Protein AF-A0A8J8CHQ1-F1 (afdb_monomer_lite)

pLDDT: mean 70.23, std 13.65, range [39.88, 93.62]

Sequence (126 aa):
MTHDPDEDQDLVSFLKHHRPMPPPASASLEHQIMRMVQGRDRVVRPMRWWASGALLRLALPIAAGLVGAVAIYQTTRPASFSTTEVASLEAFIETSWLNSVSGVSTTATDTSAQEFLALVEPLASE

Secondary structure (DSSP, 8-state):
----HHHHHHHHHHHHHT-PPPPPP-HHHHHHHHHHHHTT-------GGGGSTHHHHHHHHHHHHHHHHHHHHHHTS-----HHHHHHHHHHHHHHHHHHHH-------SSHHHHHHHHH------

Organism: NCBI:txid2690445

Foldseek 3Di:
DDDDVVVVVVVVVVCVVPDDDDDPDDPCVVVVVVCVVVVPPPPPPVPPPVVDCVVVVVVVVVVVVVVVVVVVCVVPPPPDDDPVRVVVVVVVVVVVVCCVVVVPPPPPPPVVVVVVVVVPDDDDDD

Structure (mmCIF, N/CA/C/O backbone):
data_AF-A0A8J8CHQ1-F1
#
_entry.id   AF-A0A8J8CHQ1-F1
#
loop_
_atom_site.group_PDB
_atom_site.id
_atom_site.type_symbol
_atom_site.label_atom_id
_atom_site.label_alt_id
_atom_site.label_comp_id
_atom_site.label_asym_id
_atom_site.label_entity_id
_atom_site.label_seq_id
_atom_site.pdbx_PDB_ins_code
_atom_site.Cartn_x
_atom_site.Cartn_y
_atom_site.Cartn_z
_atom_site.occupancy
_atom_site.B_iso_or_equiv
_atom_site.auth_seq_id
_atom_site.auth_comp_id
_atom_site.auth_asym_id
_atom_site.auth_atom_id
_atom_site.pdbx_PDB_model_num
ATOM 1 N N . MET A 1 1 ? -25.125 -13.470 12.653 1.00 39.88 1 MET A N 1
ATOM 2 C CA . MET A 1 1 ? -25.023 -13.667 11.193 1.00 39.88 1 MET A CA 1
ATOM 3 C C . MET A 1 1 ? -25.260 -15.139 10.921 1.00 39.88 1 MET A C 1
ATOM 5 O O . MET A 1 1 ? -24.333 -15.931 11.006 1.00 39.88 1 MET A O 1
ATOM 9 N N . THR A 1 2 ? -26.520 -15.520 10.752 1.00 51.03 2 THR A N 1
ATOM 10 C CA . THR A 1 2 ? -26.912 -16.869 10.338 1.00 51.03 2 THR A CA 1
ATOM 11 C C . THR A 1 2 ? -26.926 -16.869 8.819 1.00 51.03 2 THR A C 1
ATOM 13 O O . THR A 1 2 ? -27.629 -16.068 8.218 1.00 51.03 2 THR A O 1
ATOM 16 N N . HIS A 1 3 ? -26.056 -17.674 8.224 1.00 58.19 3 HIS A N 1
ATOM 17 C CA . HIS A 1 3 ? -25.972 -17.853 6.783 1.00 58.19 3 HIS A CA 1
ATOM 18 C C . HIS A 1 3 ? -27.089 -18.807 6.367 1.00 58.19 3 HIS A C 1
ATOM 20 O O . HIS A 1 3 ? -27.103 -19.949 6.835 1.00 58.19 3 HIS A O 1
ATOM 26 N N . ASP A 1 4 ? -28.044 -18.330 5.571 1.00 69.62 4 ASP A N 1
ATOM 27 C CA . ASP A 1 4 ? -29.122 -19.178 5.079 1.00 69.62 4 ASP A CA 1
ATOM 28 C C . ASP A 1 4 ? -28.609 -20.042 3.914 1.00 69.62 4 ASP A C 1
ATOM 30 O O . ASP A 1 4 ? -28.094 -19.509 2.929 1.00 69.62 4 ASP A O 1
ATOM 34 N N . PRO A 1 5 ? -28.746 -21.378 3.992 1.00 67.12 5 PRO A N 1
ATOM 35 C CA . PRO A 1 5 ? -28.218 -22.306 2.988 1.00 67.12 5 PRO A CA 1
ATOM 36 C C . PRO A 1 5 ? -28.896 -22.176 1.613 1.00 67.12 5 PRO A C 1
ATOM 38 O O . PRO A 1 5 ? -28.411 -22.735 0.628 1.00 67.12 5 PRO A O 1
ATOM 41 N N . ASP A 1 6 ? -30.014 -21.455 1.534 1.00 68.75 6 ASP A N 1
ATOM 42 C CA . ASP A 1 6 ? -30.723 -21.172 0.285 1.00 68.75 6 ASP A CA 1
ATOM 43 C C . ASP A 1 6 ? -30.068 -20.019 -0.497 1.00 68.75 6 ASP A C 1
ATOM 45 O O . ASP A 1 6 ? -29.980 -20.079 -1.724 1.00 68.75 6 ASP A O 1
ATOM 49 N N . GLU A 1 7 ? -29.497 -19.027 0.194 1.00 70.88 7 GLU A N 1
ATOM 50 C CA . GLU A 1 7 ? -28.773 -17.907 -0.429 1.00 70.88 7 GLU A CA 1
ATOM 51 C C . GLU A 1 7 ? -27.480 -18.392 -1.115 1.00 70.88 7 GLU A C 1
ATOM 53 O O . GLU A 1 7 ? -27.096 -17.924 -2.192 1.00 70.88 7 GLU A O 1
ATOM 58 N N . ASP A 1 8 ? -26.861 -19.430 -0.548 1.00 77.12 8 ASP A N 1
ATOM 59 C CA . ASP A 1 8 ? -25.718 -20.121 -1.142 1.00 77.12 8 ASP A CA 1
ATOM 60 C C . ASP A 1 8 ? -26.067 -20.866 -2.428 1.00 77.12 8 ASP A C 1
ATOM 62 O O . ASP A 1 8 ? -25.259 -20.917 -3.361 1.00 77.12 8 ASP A O 1
ATOM 66 N N . GLN A 1 9 ? -27.262 -21.452 -2.512 1.00 84.50 9 GLN A N 1
ATOM 67 C CA . GLN A 1 9 ? -27.686 -22.167 -3.715 1.00 84.50 9 GLN A CA 1
ATOM 68 C C . GLN A 1 9 ? -27.914 -21.205 -4.877 1.00 84.50 9 GLN A C 1
ATOM 70 O O . GLN A 1 9 ? -27.482 -21.495 -6.001 1.00 84.50 9 GLN A O 1
ATOM 75 N N . ASP A 1 10 ? -28.498 -20.042 -4.601 1.00 85.25 10 ASP A N 1
ATOM 76 C CA . ASP A 1 10 ? -28.682 -18.985 -5.591 1.00 85.25 10 ASP A CA 1
ATOM 77 C C . ASP A 1 10 ? -27.334 -18.439 -6.070 1.00 85.25 10 ASP A C 1
ATOM 79 O O . ASP A 1 10 ? -27.093 -18.376 -7.281 1.00 85.25 10 ASP A O 1
ATOM 83 N N . LEU A 1 11 ? -26.396 -18.172 -5.156 1.00 84.75 11 LEU A N 1
ATOM 84 C CA . LEU A 1 11 ? -25.036 -17.750 -5.500 1.00 84.75 11 LEU A CA 1
ATOM 85 C C . LEU A 1 11 ? -24.306 -18.803 -6.350 1.00 84.75 11 LEU A C 1
ATOM 87 O O . LEU A 1 11 ? -23.676 -18.485 -7.364 1.00 84.75 11 LEU A O 1
ATOM 91 N N . VAL A 1 12 ? -24.397 -20.077 -5.969 1.00 87.06 12 VAL A N 1
ATOM 92 C CA . VAL A 1 12 ? -23.778 -21.184 -6.708 1.00 87.06 12 VAL A CA 1
ATOM 93 C C . VAL A 1 12 ? -24.407 -21.333 -8.092 1.00 87.06 12 VAL A C 1
ATOM 95 O O . VAL A 1 12 ? -23.686 -21.597 -9.060 1.00 87.06 12 VAL A O 1
ATOM 98 N N . SER A 1 13 ? -25.725 -21.164 -8.212 1.00 86.88 13 SER A N 1
ATOM 99 C CA . SER A 1 13 ? -26.429 -21.229 -9.495 1.00 86.88 13 SER A CA 1
ATOM 100 C C . SER A 1 13 ? -26.011 -20.079 -10.415 1.00 86.88 13 SER A C 1
ATOM 102 O O . SER A 1 13 ? -25.637 -20.328 -11.564 1.00 86.88 13 SER A O 1
ATOM 104 N N . PHE A 1 14 ? -25.930 -18.858 -9.883 1.00 91.69 14 PHE A N 1
ATOM 105 C CA . PHE A 1 14 ? -25.450 -17.668 -10.578 1.00 91.69 14 PHE A CA 1
ATOM 106 C C . PHE A 1 14 ? -24.007 -17.850 -11.063 1.00 91.69 14 PHE A C 1
ATOM 108 O O . PHE A 1 14 ? -23.707 -17.667 -12.245 1.00 91.69 14 PHE A O 1
ATOM 115 N N . LEU A 1 15 ? -23.114 -18.306 -10.182 1.00 89.88 15 LEU A N 1
ATOM 116 C CA . LEU A 1 15 ? -21.712 -18.549 -10.518 1.00 89.88 15 LEU A CA 1
ATOM 117 C C . LEU A 1 15 ? -21.528 -19.683 -11.520 1.00 89.88 15 LEU A C 1
ATOM 119 O O . LEU A 1 15 ? -20.524 -19.684 -12.221 1.00 89.88 15 LEU A O 1
ATOM 123 N N . LYS A 1 16 ? -22.433 -20.664 -11.582 1.00 85.31 16 LYS A N 1
ATOM 124 C CA . LYS A 1 16 ? -22.427 -21.701 -12.626 1.00 85.31 16 LYS A CA 1
ATOM 125 C C . LYS A 1 16 ? -22.922 -21.145 -13.959 1.00 85.31 16 LYS A C 1
ATOM 127 O O . LYS A 1 16 ? -22.343 -21.480 -14.989 1.00 85.31 16 LYS A O 1
ATOM 132 N N . HIS A 1 17 ? -23.947 -20.295 -13.932 1.00 90.00 17 HIS A N 1
ATOM 133 C CA . HIS A 1 17 ? -24.531 -19.683 -15.125 1.00 90.00 17 HIS A CA 1
ATOM 134 C C . HIS A 1 17 ? -23.574 -18.689 -15.796 1.00 90.00 17 HIS A C 1
ATOM 136 O O . HIS A 1 17 ? -23.487 -18.633 -17.020 1.00 90.00 17 HIS A O 1
ATOM 142 N N . HIS A 1 18 ? -22.802 -17.950 -14.995 1.00 90.12 18 HIS A N 1
ATOM 143 C CA . HIS A 1 18 ? -21.876 -16.918 -15.459 1.00 90.12 18 HIS A CA 1
ATOM 144 C C . HIS A 1 18 ? -20.407 -17.365 -15.466 1.00 90.12 18 HIS A C 1
ATOM 146 O O . HIS A 1 18 ? -19.518 -16.542 -15.249 1.00 90.12 18 HIS A O 1
ATOM 152 N N . ARG A 1 19 ? -20.108 -18.649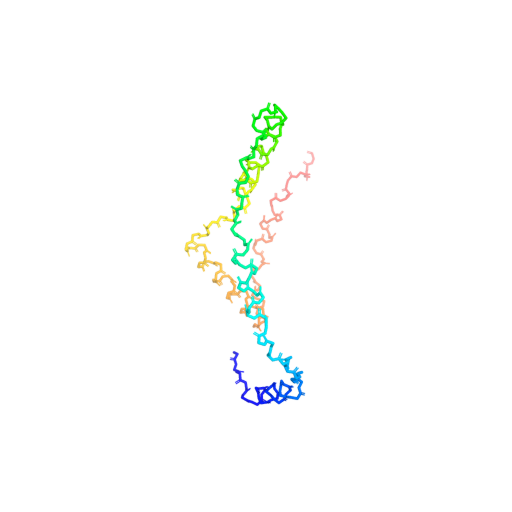 -15.735 1.00 82.50 19 ARG A N 1
ATOM 153 C CA . ARG A 1 19 ? -18.712 -19.067 -15.970 1.00 82.50 19 ARG A CA 1
ATOM 154 C C . ARG A 1 19 ? -18.313 -18.787 -17.414 1.00 82.50 19 ARG A C 1
ATOM 156 O O . ARG A 1 19 ? -18.748 -19.523 -18.300 1.00 82.50 19 ARG A O 1
ATOM 163 N N . PRO A 1 20 ? -17.459 -17.784 -17.683 1.00 82.50 20 PRO A N 1
ATOM 164 C CA . PRO A 1 20 ? -16.822 -17.708 -18.984 1.00 82.50 20 PRO A CA 1
ATOM 165 C C . PRO A 1 20 ? -15.999 -18.979 -19.205 1.00 82.50 20 PRO A C 1
ATOM 167 O O . PRO A 1 20 ? -15.381 -19.511 -18.278 1.00 82.50 20 PRO A O 1
ATOM 170 N N . MET A 1 21 ? -16.004 -19.474 -20.442 1.00 82.25 21 MET A N 1
ATOM 171 C CA . MET A 1 21 ? -15.189 -20.622 -20.819 1.00 82.25 21 MET A CA 1
ATOM 172 C C . MET A 1 21 ? -13.717 -20.292 -20.530 1.00 82.25 21 MET A C 1
ATOM 174 O O . MET A 1 21 ? -13.232 -19.263 -21.015 1.00 82.25 21 MET A O 1
ATOM 178 N N . PRO A 1 22 ? -13.007 -21.111 -19.730 1.00 80.88 22 PRO A N 1
ATOM 179 C CA . PRO A 1 22 ? -11.611 -20.845 -19.442 1.00 80.88 22 PRO A CA 1
ATOM 180 C C . PRO A 1 22 ? -10.817 -20.882 -20.752 1.00 80.88 22 PRO A C 1
ATOM 182 O O . PRO A 1 22 ? -11.128 -21.687 -21.639 1.00 80.88 22 PRO A O 1
ATOM 185 N N . PRO A 1 23 ? -9.799 -20.020 -20.899 1.00 83.00 23 PRO A N 1
ATOM 186 C CA . PRO A 1 23 ? -8.946 -20.072 -22.069 1.00 83.00 23 PRO A CA 1
ATOM 187 C C . PRO A 1 23 ? -8.288 -21.458 -22.159 1.00 83.00 23 PRO A C 1
ATOM 189 O O . PRO A 1 23 ? -7.959 -22.053 -21.127 1.00 83.00 23 PRO A O 1
ATOM 192 N N . PRO A 1 24 ? -8.095 -21.993 -23.375 1.00 82.38 24 PRO A N 1
ATOM 193 C CA . PRO A 1 24 ? -7.432 -23.274 -23.551 1.00 82.38 24 PRO A CA 1
ATOM 194 C C . PRO A 1 24 ? -6.023 -23.216 -22.956 1.00 82.38 24 PRO A C 1
ATOM 196 O O . PRO A 1 24 ? -5.300 -22.233 -23.135 1.00 82.38 24 PRO A O 1
ATOM 199 N N . ALA A 1 25 ? -5.632 -24.280 -22.253 1.00 80.44 25 ALA A N 1
ATOM 200 C CA . ALA A 1 25 ? -4.295 -24.397 -21.691 1.00 80.44 25 ALA A CA 1
ATOM 201 C C . ALA A 1 25 ? -3.253 -24.337 -22.819 1.00 80.44 25 ALA A C 1
ATOM 203 O O . ALA A 1 25 ? -3.223 -25.184 -23.714 1.00 80.44 25 ALA A O 1
ATOM 204 N N . SER A 1 26 ? -2.395 -23.323 -22.793 1.00 82.69 26 SER A N 1
ATOM 205 C CA . SER A 1 26 ? -1.318 -23.161 -23.763 1.00 82.69 26 SER A CA 1
ATOM 206 C C . SER A 1 26 ? -0.077 -23.925 -23.293 1.00 82.69 26 SER A C 1
ATOM 208 O O . SER A 1 26 ? 0.664 -23.474 -22.425 1.00 82.69 26 SER A O 1
ATOM 210 N N . ALA A 1 27 ? 0.198 -25.083 -23.904 1.00 77.06 27 ALA A N 1
ATOM 211 C CA . ALA A 1 27 ? 1.377 -25.910 -23.590 1.00 77.06 27 ALA A CA 1
ATOM 212 C C . ALA A 1 27 ? 2.724 -25.169 -23.782 1.00 77.06 27 ALA A C 1
ATOM 214 O O . ALA A 1 27 ? 3.756 -25.527 -23.210 1.00 77.06 27 ALA A O 1
ATOM 215 N N . SER A 1 28 ? 2.720 -24.106 -24.587 1.00 81.00 28 SER A N 1
ATOM 216 C CA . SER A 1 28 ? 3.879 -23.253 -24.848 1.00 81.00 28 SER A CA 1
ATOM 217 C C . SER A 1 28 ? 4.099 -22.158 -23.799 1.00 81.00 28 SER A C 1
ATOM 219 O O . SER A 1 28 ? 5.203 -21.614 -23.742 1.00 81.00 28 SER A O 1
ATOM 221 N N . LEU A 1 29 ? 3.100 -21.837 -22.968 1.00 83.00 29 LEU A N 1
ATOM 222 C CA . LEU A 1 29 ? 3.177 -20.739 -21.999 1.00 83.00 29 LEU A CA 1
ATOM 223 C C . LEU A 1 29 ? 4.115 -21.077 -20.844 1.00 83.00 29 LEU A C 1
ATOM 225 O O . LEU A 1 29 ? 4.924 -20.240 -20.457 1.00 83.00 29 LEU A O 1
ATOM 229 N N . GLU A 1 30 ? 4.108 -22.322 -20.375 1.00 86.06 30 GLU A N 1
ATOM 230 C CA . GLU A 1 30 ? 5.071 -22.788 -19.375 1.00 86.06 30 GLU A CA 1
ATOM 231 C C . GLU A 1 30 ? 6.510 -22.709 -19.905 1.00 86.06 30 GLU A C 1
ATOM 233 O O . GLU A 1 30 ? 7.383 -22.108 -19.280 1.00 86.06 30 GLU A O 1
ATOM 238 N N . HIS A 1 31 ? 6.739 -23.178 -21.134 1.00 84.81 31 HIS A N 1
ATOM 239 C CA . HIS A 1 31 ? 8.037 -23.072 -21.805 1.00 84.81 31 HIS A CA 1
ATOM 240 C C . HIS A 1 31 ? 8.473 -21.618 -22.052 1.00 84.81 31 HIS A C 1
ATOM 242 O O . HIS A 1 31 ? 9.670 -21.314 -22.084 1.00 84.81 31 HIS A O 1
ATOM 248 N N . GLN A 1 32 ? 7.524 -20.705 -22.268 1.00 83.62 32 GLN A N 1
ATOM 249 C CA . GLN A 1 32 ? 7.790 -19.277 -22.422 1.00 83.62 32 GLN A CA 1
ATOM 250 C C . GLN A 1 32 ? 8.160 -18.633 -21.080 1.00 83.62 32 GLN A C 1
ATOM 252 O O . GLN A 1 32 ? 9.141 -17.890 -21.023 1.00 83.62 32 GLN A O 1
ATOM 257 N N . ILE A 1 33 ? 7.445 -18.962 -20.003 1.00 84.00 33 ILE A N 1
ATOM 258 C CA . ILE A 1 33 ? 7.750 -18.501 -18.642 1.00 84.00 33 ILE A CA 1
ATOM 259 C C . ILE A 1 33 ? 9.125 -19.010 -18.208 1.00 84.00 33 ILE A C 1
ATOM 261 O O . ILE A 1 33 ? 9.952 -18.213 -17.767 1.00 84.00 33 ILE A O 1
ATOM 265 N N . MET A 1 34 ? 9.419 -20.299 -18.400 1.00 84.75 34 MET A N 1
ATOM 266 C CA . MET A 1 34 ? 10.723 -20.870 -18.046 1.00 84.75 34 MET A CA 1
ATOM 267 C C . MET A 1 34 ? 11.867 -20.185 -18.798 1.00 84.75 34 MET A C 1
ATOM 269 O O . MET A 1 34 ? 12.876 -19.845 -18.183 1.00 84.75 34 MET A O 1
ATOM 273 N N . ARG A 1 35 ? 11.697 -19.881 -20.092 1.00 82.38 35 ARG A N 1
ATOM 274 C CA . ARG A 1 35 ? 12.686 -19.098 -20.854 1.00 82.38 35 ARG A CA 1
ATOM 275 C C . ARG A 1 35 ? 12.849 -17.671 -20.336 1.00 82.38 35 ARG A C 1
ATOM 277 O O . ARG A 1 35 ? 13.971 -17.179 -20.292 1.00 82.38 35 ARG A O 1
ATOM 284 N N . MET A 1 36 ? 11.768 -17.007 -19.931 1.00 77.12 36 MET A N 1
ATOM 285 C CA . MET A 1 36 ? 11.840 -15.657 -19.355 1.00 77.12 36 MET A CA 1
ATOM 286 C C . MET A 1 36 ? 12.512 -15.634 -17.979 1.00 77.12 36 MET A C 1
ATOM 288 O O . MET A 1 36 ? 13.139 -14.635 -17.634 1.00 77.12 36 MET A O 1
ATOM 292 N N . VAL A 1 37 ? 12.390 -16.710 -17.199 1.00 77.94 37 VAL A N 1
ATOM 293 C CA . VAL A 1 37 ? 13.061 -16.852 -15.899 1.00 77.94 37 VAL A CA 1
ATOM 294 C C . VAL A 1 37 ? 14.542 -17.192 -16.088 1.00 77.94 37 VAL A C 1
ATOM 296 O O . VAL A 1 37 ? 15.387 -16.548 -15.475 1.00 77.94 37 VAL A O 1
ATOM 299 N N . GLN A 1 38 ? 14.866 -18.135 -16.977 1.00 74.44 38 GLN A N 1
ATOM 300 C CA . GLN A 1 38 ? 16.245 -18.568 -17.249 1.00 74.44 38 GLN A CA 1
ATOM 301 C C . GLN A 1 38 ? 17.063 -17.513 -18.008 1.00 74.44 38 GLN A C 1
ATOM 303 O O . GLN A 1 38 ? 18.229 -17.299 -17.709 1.00 74.44 38 GLN A O 1
ATOM 308 N N . GLY A 1 39 ? 16.453 -16.773 -18.940 1.00 61.28 39 GLY A N 1
ATOM 309 C CA . GLY A 1 39 ? 17.103 -15.650 -19.632 1.00 61.28 39 GLY A CA 1
ATOM 310 C C . GLY A 1 39 ? 17.334 -14.419 -18.747 1.00 61.28 39 GLY A C 1
ATOM 311 O O . GLY A 1 39 ? 17.873 -13.416 -19.212 1.00 61.28 39 GLY A O 1
ATOM 312 N N . ARG A 1 40 ? 16.910 -14.478 -17.478 1.00 59.62 40 ARG A N 1
ATOM 313 C CA . ARG A 1 40 ? 17.084 -13.430 -16.471 1.00 59.62 40 ARG A CA 1
ATOM 314 C C . ARG A 1 40 ? 18.258 -13.713 -15.543 1.00 59.62 40 ARG A C 1
ATOM 316 O O . ARG A 1 40 ? 18.282 -13.181 -14.431 1.00 59.62 40 ARG A O 1
ATOM 323 N N . ASP A 1 41 ? 19.247 -14.472 -16.014 1.00 60.69 41 ASP A N 1
ATOM 324 C CA . ASP A 1 41 ? 20.610 -14.323 -15.525 1.00 60.69 41 ASP A CA 1
ATOM 325 C C . ASP A 1 41 ? 20.953 -12.843 -15.641 1.00 60.69 41 ASP A C 1
ATOM 327 O O . ASP A 1 41 ? 21.161 -12.290 -16.725 1.00 60.69 41 ASP A O 1
ATOM 331 N N . ARG A 1 42 ? 20.885 -12.155 -14.498 1.00 60.31 42 ARG A N 1
ATOM 332 C CA . ARG A 1 42 ? 21.276 -10.762 -14.374 1.00 60.31 42 ARG A CA 1
ATOM 333 C C . ARG A 1 42 ? 22.721 -10.720 -14.831 1.00 60.31 42 ARG A C 1
ATOM 335 O O . ARG A 1 42 ? 23.623 -11.025 -14.058 1.00 60.31 42 ARG A O 1
ATOM 342 N N . VAL A 1 43 ? 22.946 -10.314 -16.076 1.00 60.03 43 VAL A N 1
ATOM 343 C CA . VAL A 1 43 ? 24.237 -9.793 -16.494 1.00 60.03 43 VAL A CA 1
ATOM 344 C C . VAL A 1 43 ? 24.413 -8.538 -15.658 1.00 60.03 43 VAL A C 1
ATOM 346 O O . VAL A 1 43 ? 23.965 -7.449 -16.023 1.00 60.03 43 VAL A O 1
ATOM 349 N N . VAL A 1 44 ? 24.991 -8.711 -14.470 1.00 59.00 44 VAL A N 1
ATOM 350 C CA . VAL A 1 44 ? 25.430 -7.624 -13.614 1.00 59.00 44 VAL A CA 1
ATOM 351 C C . VAL A 1 44 ? 26.597 -7.009 -14.367 1.00 59.00 44 VAL A C 1
ATOM 353 O O . VAL A 1 44 ? 27.757 -7.351 -14.156 1.00 59.00 44 VAL A O 1
ATOM 356 N N . ARG A 1 45 ? 26.293 -6.145 -15.341 1.00 61.28 45 ARG A N 1
ATOM 357 C CA . ARG A 1 45 ? 27.305 -5.267 -15.914 1.00 61.28 45 ARG A CA 1
ATOM 358 C C . ARG A 1 45 ? 27.896 -4.517 -14.724 1.00 61.28 45 ARG A C 1
ATOM 360 O O . ARG A 1 45 ? 27.116 -3.886 -14.006 1.00 61.28 45 ARG A O 1
ATOM 367 N N . PRO A 1 46 ? 29.218 -4.572 -14.479 1.00 57.81 46 PRO A N 1
ATOM 368 C CA . PRO A 1 46 ? 29.813 -3.735 -13.456 1.00 57.81 46 PRO A CA 1
ATOM 369 C C . PRO A 1 46 ? 29.542 -2.289 -13.866 1.00 57.81 46 PRO A C 1
ATOM 371 O O . PRO A 1 46 ? 30.078 -1.770 -14.848 1.00 57.81 46 PRO A O 1
ATOM 374 N N . MET A 1 47 ? 28.598 -1.680 -13.157 1.00 55.56 47 MET A N 1
ATOM 375 C CA . MET A 1 47 ? 28.111 -0.332 -13.370 1.00 55.56 47 MET A CA 1
ATOM 376 C C . MET A 1 47 ? 29.277 0.612 -13.058 1.00 55.56 47 MET A C 1
ATOM 3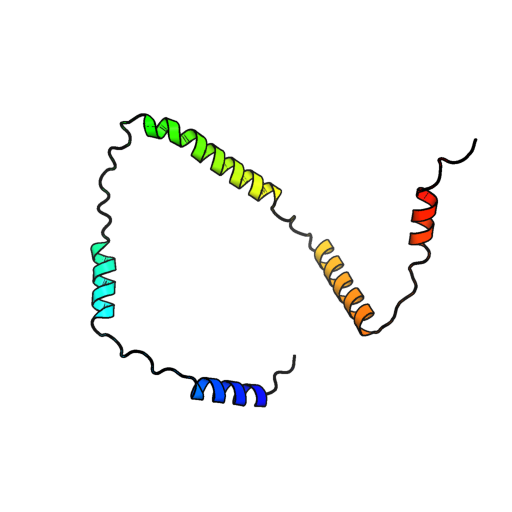78 O O . MET A 1 47 ? 29.473 1.015 -11.914 1.00 55.56 47 MET A O 1
ATOM 382 N N . ARG A 1 48 ? 30.080 0.959 -14.075 1.00 59.16 48 ARG A N 1
ATOM 383 C CA . ARG A 1 48 ? 31.190 1.940 -14.028 1.00 59.16 48 ARG A CA 1
ATOM 384 C C . ARG A 1 48 ? 30.703 3.379 -13.763 1.00 59.16 48 ARG A C 1
ATOM 386 O O . ARG A 1 48 ? 31.257 4.333 -14.290 1.00 59.16 48 ARG A O 1
ATOM 393 N N . TRP A 1 49 ? 29.641 3.559 -12.982 1.00 54.59 49 TRP A N 1
ATOM 394 C CA . TRP A 1 49 ? 29.047 4.863 -12.673 1.00 54.59 49 TRP A CA 1
ATOM 395 C C . TRP A 1 49 ? 29.719 5.545 -11.474 1.00 54.59 49 TRP A C 1
ATOM 397 O O . TRP A 1 49 ? 29.516 6.732 -11.244 1.00 54.59 49 TRP A O 1
ATOM 407 N N . TRP A 1 50 ? 30.579 4.823 -10.750 1.00 53.03 50 TRP A N 1
ATOM 408 C CA . TRP A 1 50 ? 31.286 5.308 -9.561 1.00 53.03 50 TRP A CA 1
ATOM 409 C C . TRP A 1 50 ? 32.419 6.308 -9.862 1.00 53.03 50 TRP A C 1
ATOM 411 O O . TRP A 1 50 ? 33.000 6.858 -8.936 1.00 53.03 50 TRP A O 1
ATOM 421 N N . ALA A 1 51 ? 32.739 6.566 -11.136 1.00 56.28 51 ALA A N 1
ATOM 422 C CA . ALA A 1 51 ? 33.808 7.494 -11.528 1.00 56.28 51 ALA A CA 1
ATOM 423 C C . ALA A 1 51 ? 33.317 8.921 -11.836 1.00 56.28 51 ALA A C 1
ATOM 425 O O . ALA A 1 51 ? 34.119 9.835 -12.009 1.00 56.28 51 ALA A O 1
ATOM 426 N N . SER A 1 52 ? 32.007 9.139 -11.903 1.00 55.88 52 SER A N 1
ATOM 427 C CA . SER A 1 52 ? 31.422 10.451 -12.172 1.00 55.88 52 SER A CA 1
ATOM 428 C C . SER A 1 52 ? 30.837 11.003 -10.878 1.00 55.88 52 SER A C 1
ATOM 430 O O . SER A 1 52 ? 29.807 10.521 -10.408 1.00 55.88 52 SER A O 1
ATOM 432 N N . GLY A 1 53 ? 31.462 12.046 -10.318 1.00 57.41 53 GLY A N 1
ATOM 433 C CA . GLY A 1 53 ? 31.042 12.760 -9.095 1.00 57.41 53 GLY A CA 1
ATOM 434 C C . GLY A 1 53 ? 29.608 13.328 -9.097 1.00 57.41 53 GLY A C 1
ATOM 435 O O . GLY A 1 53 ? 29.209 14.012 -8.160 1.00 57.41 53 GLY A O 1
ATOM 436 N N . ALA A 1 54 ? 28.813 13.025 -10.125 1.00 57.91 54 ALA A N 1
ATOM 437 C CA . ALA A 1 54 ? 27.375 13.237 -10.190 1.00 57.91 54 ALA A CA 1
ATOM 438 C C . ALA A 1 54 ? 26.589 12.364 -9.189 1.00 57.91 54 ALA A C 1
ATOM 440 O O . ALA A 1 54 ? 25.612 12.847 -8.623 1.00 57.91 54 ALA A O 1
ATOM 441 N N . LEU A 1 55 ? 27.023 11.126 -8.898 1.00 54.78 55 LEU A N 1
ATOM 442 C CA . LEU A 1 55 ? 26.328 10.274 -7.914 1.00 54.78 55 LEU A CA 1
ATOM 443 C C . LEU A 1 55 ? 26.448 10.809 -6.482 1.00 54.78 55 LEU A C 1
ATOM 445 O O . LEU A 1 55 ? 25.472 10.757 -5.740 1.00 54.78 55 LEU A O 1
ATOM 449 N N . LEU A 1 56 ? 27.589 11.402 -6.108 1.00 56.34 56 LEU A N 1
ATOM 450 C CA . LEU A 1 56 ? 27.733 12.054 -4.798 1.00 56.34 56 LEU A CA 1
ATOM 451 C C . LEU A 1 56 ? 26.771 13.239 -4.632 1.00 56.34 56 LEU A C 1
ATOM 453 O O . LEU A 1 56 ? 26.280 13.485 -3.534 1.00 56.34 56 LEU A O 1
ATOM 457 N N . ARG A 1 57 ? 26.465 13.951 -5.723 1.00 55.34 57 ARG A N 1
ATOM 458 C CA . ARG A 1 57 ? 25.531 15.086 -5.710 1.00 55.34 57 ARG A CA 1
ATOM 459 C C . ARG A 1 57 ? 24.063 14.652 -5.631 1.00 55.34 57 ARG A C 1
ATOM 461 O O . ARG A 1 57 ? 23.258 15.403 -5.093 1.00 55.34 57 ARG A O 1
ATOM 468 N N . LEU A 1 58 ? 23.721 13.448 -6.101 1.00 52.88 58 LEU A N 1
ATOM 469 C CA . LEU A 1 58 ? 22.382 12.858 -5.938 1.00 52.88 58 LEU A CA 1
ATOM 470 C C . LEU A 1 58 ? 22.213 12.035 -4.649 1.00 52.88 58 LEU A C 1
ATOM 472 O O . LEU A 1 58 ? 21.085 11.830 -4.211 1.00 52.88 58 LEU A O 1
ATOM 476 N N . ALA A 1 59 ? 23.297 11.575 -4.023 1.00 56.06 59 ALA A N 1
ATOM 477 C CA . ALA A 1 59 ? 23.220 10.798 -2.786 1.00 56.06 59 ALA A CA 1
ATOM 478 C C . ALA A 1 59 ? 22.661 11.617 -1.607 1.00 56.06 59 ALA A C 1
ATOM 480 O O . ALA A 1 59 ? 21.904 11.083 -0.798 1.00 56.06 59 ALA A O 1
ATOM 481 N N . LEU A 1 60 ? 22.977 12.917 -1.537 1.00 56.88 60 LEU A N 1
ATOM 482 C CA . LEU A 1 60 ? 22.494 13.808 -0.475 1.00 56.88 60 LEU A CA 1
ATOM 483 C C . LEU A 1 60 ? 20.954 13.918 -0.406 1.00 56.88 60 LEU A C 1
ATOM 485 O O . LEU A 1 60 ? 20.403 13.673 0.668 1.00 56.88 60 LEU A O 1
ATOM 489 N N . PRO A 1 61 ? 20.230 14.248 -1.499 1.00 57.50 61 PRO A N 1
ATOM 490 C CA . PRO A 1 61 ? 18.772 14.368 -1.440 1.00 57.50 61 PRO A CA 1
ATOM 491 C C . PRO A 1 61 ? 18.063 13.026 -1.210 1.00 57.50 61 PRO A C 1
ATOM 493 O O . PRO A 1 61 ? 17.028 12.996 -0.549 1.00 57.50 61 PRO A O 1
ATOM 496 N N . ILE A 1 62 ? 18.621 11.908 -1.693 1.00 60.59 62 ILE A N 1
ATOM 497 C CA . ILE A 1 62 ? 18.038 10.571 -1.481 1.00 60.59 62 ILE A CA 1
ATOM 498 C C . ILE A 1 62 ? 18.154 10.154 -0.009 1.00 60.59 62 ILE A C 1
ATOM 500 O O . ILE A 1 62 ? 17.183 9.669 0.571 1.00 60.59 62 ILE A O 1
ATOM 504 N N . ALA A 1 63 ? 19.312 10.385 0.618 1.00 57.59 63 ALA A N 1
ATOM 505 C CA . ALA A 1 63 ? 19.501 10.111 2.041 1.00 57.59 63 ALA A CA 1
ATOM 506 C C . ALA A 1 63 ? 18.592 10.993 2.916 1.00 57.59 63 ALA A C 1
ATOM 508 O O . ALA A 1 63 ? 17.952 10.485 3.837 1.00 57.59 63 ALA A O 1
ATOM 509 N N . ALA A 1 64 ? 18.466 12.287 2.596 1.00 60.75 64 ALA A N 1
ATOM 510 C CA . ALA A 1 64 ? 17.570 13.199 3.309 1.00 60.75 64 ALA A CA 1
ATOM 511 C C . ALA A 1 64 ? 16.089 12.792 3.181 1.00 60.75 64 ALA A C 1
ATOM 513 O O . ALA A 1 64 ? 15.358 12.812 4.171 1.00 60.75 64 ALA A O 1
ATOM 514 N N . GLY A 1 65 ? 15.654 12.358 1.992 1.00 65.69 65 GLY A N 1
ATOM 515 C CA . GLY A 1 65 ? 14.293 11.861 1.771 1.00 65.69 65 GLY A CA 1
ATOM 516 C C . GLY A 1 65 ? 13.969 10.604 2.586 1.00 65.69 65 GLY A C 1
ATOM 517 O O . 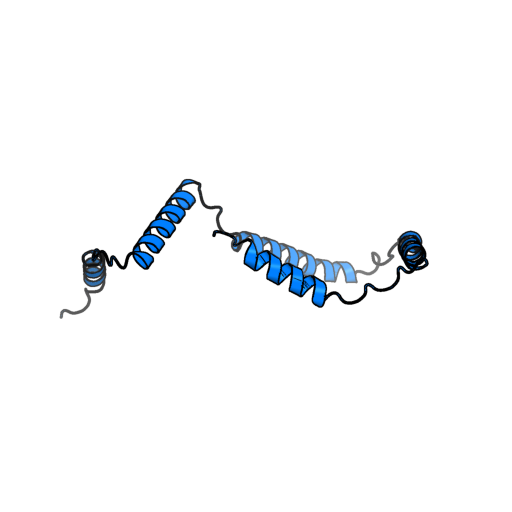GLY A 1 65 ? 12.877 10.494 3.139 1.00 65.69 65 GLY A O 1
ATOM 518 N N . LEU A 1 66 ? 14.929 9.687 2.729 1.00 69.56 66 LEU A N 1
ATOM 519 C CA . LEU A 1 66 ? 14.773 8.475 3.542 1.00 69.56 66 LEU A CA 1
ATOM 520 C C . LEU A 1 66 ? 14.659 8.789 5.040 1.00 69.56 66 LEU A C 1
ATOM 522 O O . LEU A 1 66 ? 13.798 8.229 5.716 1.00 69.56 66 LEU A O 1
ATOM 526 N N . VAL A 1 67 ? 15.470 9.721 5.549 1.00 70.31 67 VAL A N 1
ATOM 527 C CA . VAL A 1 67 ? 15.374 10.185 6.944 1.00 70.31 67 VAL A CA 1
ATOM 528 C C . VAL A 1 67 ? 14.031 10.873 7.196 1.00 70.31 67 VAL A C 1
ATOM 530 O O . VAL A 1 67 ? 13.385 10.588 8.202 1.00 70.31 67 VAL A O 1
ATOM 533 N N . GLY A 1 68 ? 13.568 11.712 6.263 1.00 71.62 68 GLY A N 1
ATOM 534 C CA . GLY A 1 68 ? 12.250 12.344 6.339 1.00 71.62 68 GLY A CA 1
ATOM 535 C C . GLY A 1 68 ? 11.107 11.327 6.357 1.00 71.62 68 GLY A C 1
ATOM 536 O O . GLY A 1 68 ? 10.225 11.415 7.204 1.00 71.62 68 GLY A O 1
ATOM 537 N N . ALA A 1 69 ? 11.152 10.313 5.490 1.00 70.31 69 ALA A N 1
ATOM 538 C CA . ALA A 1 69 ? 10.145 9.253 5.454 1.00 70.31 69 ALA A CA 1
ATOM 539 C C . ALA A 1 69 ? 10.107 8.432 6.755 1.00 70.31 69 ALA A C 1
ATOM 541 O O . ALA A 1 69 ? 9.027 8.127 7.257 1.00 70.31 69 ALA A O 1
ATOM 542 N N . VAL A 1 70 ? 11.270 8.113 7.335 1.00 76.12 70 VAL A N 1
ATOM 543 C CA . VAL A 1 70 ? 11.360 7.401 8.621 1.00 76.12 70 VAL A CA 1
ATOM 544 C C . VAL A 1 70 ? 10.877 8.273 9.780 1.00 76.12 70 VAL A C 1
ATOM 546 O O . VAL A 1 70 ? 10.194 7.768 10.669 1.00 76.12 70 VAL A O 1
ATOM 549 N N . ALA A 1 71 ? 11.194 9.568 9.777 1.00 72.50 71 ALA A N 1
ATOM 550 C CA . ALA A 1 71 ? 10.726 10.505 10.793 1.00 72.50 71 ALA A CA 1
ATOM 551 C C . ALA A 1 71 ? 9.200 10.659 10.743 1.00 72.50 71 ALA A C 1
ATOM 553 O O . ALA A 1 71 ? 8.545 10.493 11.768 1.00 72.50 71 ALA A O 1
ATOM 554 N N . ILE A 1 72 ? 8.633 10.864 9.548 1.00 77.00 72 ILE A N 1
ATOM 555 C CA . ILE A 1 72 ? 7.181 10.937 9.347 1.00 77.00 72 ILE A CA 1
ATOM 556 C C . ILE A 1 72 ? 6.531 9.634 9.805 1.00 77.00 72 ILE A C 1
ATOM 558 O O . ILE A 1 72 ? 5.612 9.674 10.614 1.00 77.00 72 ILE A O 1
ATOM 562 N N . TYR A 1 73 ? 7.058 8.484 9.380 1.00 77.31 73 TYR A N 1
ATOM 563 C CA . TYR A 1 73 ? 6.538 7.176 9.773 1.00 77.31 73 TYR A CA 1
ATOM 564 C C . TYR A 1 73 ? 6.585 6.946 11.291 1.00 77.31 73 TYR A C 1
ATOM 566 O O . TYR A 1 73 ? 5.659 6.357 11.841 1.00 77.31 73 TYR A O 1
ATOM 574 N N . GLN A 1 74 ? 7.620 7.425 11.987 1.00 75.56 74 GLN A N 1
ATOM 575 C CA . GLN A 1 74 ? 7.672 7.368 13.450 1.00 75.56 74 GLN A CA 1
ATOM 576 C C . GLN A 1 74 ? 6.676 8.327 14.111 1.00 75.56 74 GLN A C 1
ATOM 578 O O . GLN A 1 74 ? 6.060 7.946 15.100 1.00 75.56 74 GLN A O 1
ATOM 583 N N . THR A 1 75 ? 6.463 9.527 13.564 1.00 77.69 75 THR A N 1
ATOM 584 C CA . THR A 1 75 ? 5.477 10.478 14.110 1.00 77.69 75 THR A CA 1
ATOM 585 C C . THR A 1 75 ? 4.031 10.088 13.818 1.00 77.69 75 THR A C 1
ATOM 587 O O . THR A 1 75 ? 3.145 10.398 14.604 1.00 77.69 75 THR A O 1
ATOM 590 N N . THR A 1 76 ? 3.777 9.396 12.706 1.00 79.06 76 THR A N 1
ATOM 591 C CA . THR A 1 76 ? 2.439 8.936 12.316 1.00 79.06 76 THR A CA 1
ATOM 592 C C . THR A 1 76 ? 2.166 7.507 12.761 1.00 79.06 76 THR A C 1
ATOM 594 O O . THR A 1 76 ? 1.133 6.952 12.393 1.00 79.06 76 THR A O 1
ATOM 597 N N . ARG A 1 77 ? 3.086 6.869 13.497 1.00 69.12 77 ARG A N 1
ATOM 598 C CA . ARG A 1 77 ? 2.815 5.563 14.092 1.00 69.12 77 ARG A CA 1
ATOM 599 C C . ARG A 1 77 ? 1.723 5.757 15.144 1.00 69.12 77 ARG A C 1
ATOM 601 O O . ARG A 1 77 ? 1.970 6.465 16.119 1.00 69.12 77 ARG A O 1
ATOM 608 N N . PRO A 1 78 ? 0.531 5.163 14.963 1.00 65.75 78 PRO A N 1
ATOM 609 C CA . PRO A 1 78 ? -0.482 5.207 16.003 1.00 65.75 78 PRO A CA 1
ATOM 610 C C . PRO A 1 78 ? 0.105 4.566 17.262 1.00 65.75 78 PRO A C 1
ATOM 612 O O . PRO A 1 78 ? 0.758 3.520 17.183 1.00 65.75 78 PRO A O 1
ATOM 615 N N . ALA A 1 79 ? -0.073 5.234 18.403 1.00 70.25 79 ALA A N 1
ATOM 616 C CA . ALA A 1 79 ? 0.362 4.715 19.689 1.00 70.25 79 ALA A CA 1
ATOM 617 C C . ALA A 1 79 ? -0.226 3.311 19.879 1.00 70.25 79 ALA A C 1
ATOM 619 O O . ALA A 1 79 ? -1.413 3.085 19.640 1.00 70.25 79 ALA A O 1
ATOM 620 N N . SER A 1 80 ? 0.616 2.351 20.256 1.00 68.06 80 SER A N 1
ATOM 621 C CA . SER A 1 80 ? 0.141 1.023 20.624 1.00 68.06 80 SER A CA 1
ATOM 622 C C . SER A 1 80 ? -0.685 1.159 21.897 1.00 68.06 80 SER A C 1
ATOM 624 O O . SER A 1 80 ? -0.124 1.450 22.953 1.00 68.06 80 SER A O 1
ATOM 626 N N . PHE A 1 81 ? -1.998 0.979 21.781 1.00 72.31 81 PHE A N 1
ATOM 627 C CA . PHE A 1 81 ? -2.906 1.016 22.920 1.00 72.31 81 PHE A CA 1
ATOM 628 C C . PHE A 1 81 ? -2.525 -0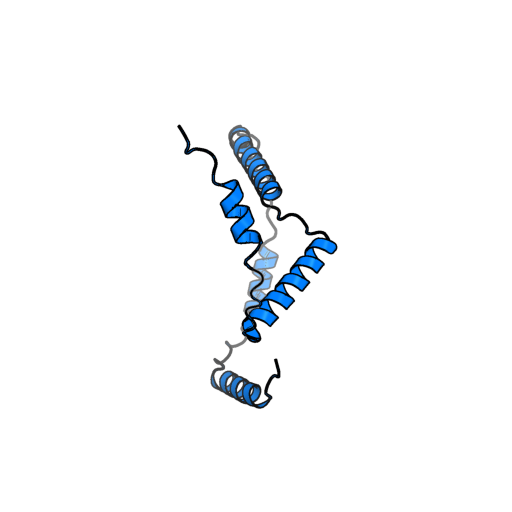.066 23.932 1.00 72.31 81 PHE A C 1
ATOM 630 O O . PHE A 1 81 ? -2.253 -1.217 23.572 1.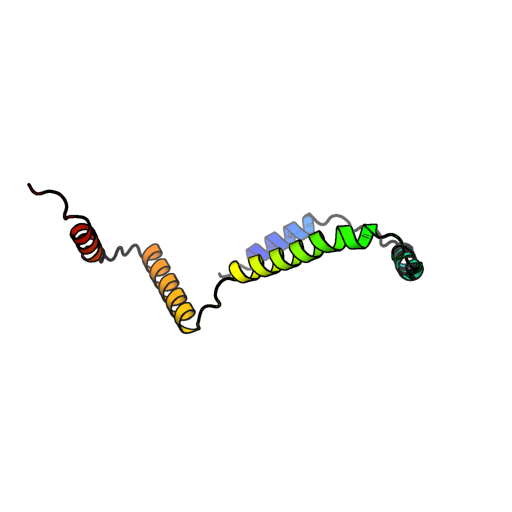00 72.31 81 PHE A O 1
ATOM 637 N N . SER A 1 82 ? -2.489 0.311 25.204 1.00 80.00 82 SER A N 1
ATOM 638 C CA . SER A 1 82 ? -2.343 -0.630 26.309 1.00 80.00 82 SER A CA 1
ATOM 639 C C . SER A 1 82 ? -3.557 -1.561 26.382 1.00 80.00 82 SER A C 1
ATOM 641 O O . SER A 1 82 ? -4.658 -1.224 25.944 1.00 80.00 82 SER A O 1
ATOM 643 N N . THR A 1 83 ? -3.382 -2.744 26.971 1.00 78.50 83 THR A N 1
ATOM 644 C CA . THR A 1 83 ? -4.469 -3.726 27.135 1.00 78.50 83 THR A CA 1
ATOM 645 C C . THR A 1 83 ? -5.667 -3.155 27.897 1.00 78.50 83 THR A C 1
ATOM 647 O O . THR A 1 83 ? -6.806 -3.512 27.612 1.00 78.50 83 THR A O 1
ATOM 650 N N . THR A 1 84 ? -5.427 -2.225 28.822 1.00 79.31 84 THR A N 1
ATOM 651 C CA . THR A 1 84 ? -6.468 -1.515 29.575 1.00 79.31 84 THR A CA 1
ATOM 652 C C . THR A 1 84 ? -7.225 -0.492 28.730 1.00 79.31 84 THR A C 1
ATOM 654 O O . THR A 1 84 ? -8.440 -0.381 28.865 1.00 79.31 84 THR A O 1
ATOM 657 N N . GLU A 1 85 ? -6.543 0.227 27.834 1.00 82.12 85 GLU A N 1
ATOM 658 C CA . GLU A 1 85 ? -7.194 1.174 26.917 1.00 82.12 85 GLU A CA 1
ATOM 659 C C . GLU A 1 85 ? -8.062 0.434 25.896 1.00 82.12 85 GLU A C 1
ATOM 661 O O . GLU A 1 85 ? -9.192 0.848 25.642 1.00 82.12 85 GLU A O 1
ATOM 666 N N . VAL A 1 86 ? -7.586 -0.707 25.384 1.00 86.69 86 VAL A N 1
ATOM 667 C CA . VAL A 1 86 ? -8.372 -1.572 24.490 1.00 86.69 86 VAL A CA 1
ATOM 668 C C . VAL A 1 86 ? -9.632 -2.086 25.190 1.00 86.69 86 VAL A C 1
ATOM 670 O O . VAL A 1 86 ? -10.717 -1.962 24.628 1.00 86.69 86 VAL A O 1
ATOM 673 N N . ALA A 1 87 ? -9.520 -2.572 26.432 1.00 88.31 87 ALA A N 1
ATOM 674 C CA . ALA A 1 87 ? -10.679 -3.031 27.202 1.00 88.31 87 ALA A CA 1
ATOM 675 C C . ALA A 1 87 ? -11.693 -1.901 27.462 1.00 88.31 87 ALA A C 1
ATOM 677 O O . ALA A 1 87 ? -12.902 -2.115 27.395 1.00 88.31 87 ALA A O 1
ATOM 678 N N . SER A 1 88 ? -11.214 -0.678 27.719 1.00 87.31 88 SER A N 1
ATOM 679 C CA . SER A 1 88 ? -12.093 0.486 27.886 1.00 87.31 88 SER A CA 1
ATOM 680 C C . SER A 1 88 ? -12.809 0.876 26.587 1.00 87.31 88 SER A C 1
ATOM 682 O O . SER A 1 88 ? -13.979 1.255 26.621 1.00 87.31 88 SER A O 1
ATOM 684 N N . LEU A 1 89 ? -12.134 0.737 25.440 1.00 89.00 89 LEU A N 1
ATOM 685 C CA . LEU A 1 89 ? -12.701 1.024 24.124 1.00 89.00 89 LEU A CA 1
ATOM 686 C C . LEU A 1 89 ? -13.765 -0.009 23.740 1.00 89.00 89 LEU A C 1
ATOM 688 O O . LEU A 1 89 ? -14.816 0.358 23.223 1.00 89.00 89 LEU A O 1
ATOM 692 N N . GLU A 1 90 ? -13.511 -1.286 24.021 1.00 92.38 90 GLU A N 1
ATOM 693 C CA . GLU A 1 90 ? -14.462 -2.374 23.789 1.00 92.38 90 GLU A CA 1
ATOM 694 C C . GLU A 1 90 ? -15.743 -2.157 24.603 1.00 92.38 90 GLU A C 1
ATOM 696 O O . GLU A 1 90 ? -16.831 -2.094 24.029 1.00 92.38 90 GLU A O 1
ATOM 701 N N . ALA A 1 91 ? -15.611 -1.874 25.903 1.00 90.12 91 ALA A N 1
ATOM 702 C CA . ALA A 1 91 ? -16.749 -1.547 26.762 1.00 90.12 91 ALA A CA 1
ATOM 703 C C . ALA A 1 91 ? -17.519 -0.299 26.281 1.00 90.12 91 ALA A C 1
ATOM 705 O O . ALA A 1 91 ? -18.751 -0.254 26.340 1.00 90.12 91 ALA A O 1
ATOM 706 N N . PHE A 1 92 ? -16.821 0.722 25.772 1.00 92.06 92 PHE A N 1
ATOM 707 C CA . PHE A 1 92 ? -17.462 1.908 25.197 1.00 92.06 92 PHE A CA 1
ATOM 708 C C . PHE A 1 92 ? -18.254 1.588 23.920 1.00 92.06 92 PHE A C 1
ATOM 710 O O . PHE A 1 92 ? -19.360 2.101 23.734 1.00 92.06 92 PHE A O 1
ATOM 717 N N . ILE A 1 93 ? -17.716 0.742 23.037 1.00 93.62 93 ILE A N 1
ATOM 718 C CA . ILE A 1 93 ? -18.402 0.332 21.805 1.00 93.62 93 ILE A CA 1
ATOM 719 C C . ILE A 1 93 ? -19.639 -0.500 22.147 1.00 93.62 93 ILE A C 1
ATOM 721 O O . ILE A 1 93 ? -20.711 -0.230 21.606 1.00 93.62 93 ILE A O 1
ATOM 725 N N . GLU A 1 94 ? -19.521 -1.454 23.072 1.00 91.12 94 GLU A N 1
ATOM 726 C CA . GLU A 1 94 ? -20.645 -2.279 23.528 1.00 91.12 94 GLU A CA 1
ATOM 727 C C . GLU A 1 94 ? -21.771 -1.425 24.117 1.00 91.12 94 GLU A C 1
ATOM 729 O O . GLU A 1 94 ? -22.931 -1.567 23.730 1.00 91.12 94 GLU A O 1
ATOM 734 N N . THR A 1 95 ? -21.433 -0.489 25.005 1.00 87.38 95 THR A N 1
ATOM 735 C CA . THR A 1 95 ? -22.413 0.407 25.638 1.00 87.38 95 THR A CA 1
ATOM 736 C C . THR A 1 95 ? -23.033 1.389 24.645 1.00 87.38 95 THR A C 1
ATOM 738 O O . THR A 1 95 ? -24.247 1.599 24.669 1.00 87.38 95 THR A O 1
ATOM 741 N N . SER A 1 96 ? -22.245 1.947 23.723 1.00 88.62 96 SER A N 1
ATOM 742 C CA . SER A 1 96 ? -22.748 2.846 22.674 1.00 88.62 96 SER A CA 1
ATOM 743 C C . SER A 1 96 ? -23.684 2.123 21.707 1.00 88.62 96 SER A C 1
ATOM 745 O O . SER A 1 96 ? -24.739 2.651 21.349 1.00 88.62 96 SER A O 1
ATOM 747 N N . TRP A 1 97 ? -23.331 0.898 21.313 1.00 87.88 97 TRP A N 1
ATOM 748 C CA . TRP A 1 97 ? -24.165 0.065 20.453 1.00 87.88 97 TRP A CA 1
ATOM 749 C C . TRP A 1 97 ? -25.468 -0.331 21.150 1.00 87.88 97 TRP A C 1
ATOM 751 O O . TRP A 1 97 ? -26.549 -0.184 20.576 1.00 87.88 97 TRP A O 1
ATOM 761 N N . LEU A 1 98 ? -25.385 -0.763 22.412 1.00 84.94 98 LEU A N 1
ATOM 762 C CA . LEU A 1 98 ? -26.552 -1.112 23.218 1.00 84.94 98 LEU A CA 1
ATOM 763 C C . LEU A 1 98 ? -27.500 0.083 23.369 1.00 84.94 98 LEU A C 1
ATOM 765 O O . LEU A 1 98 ? -28.708 -0.079 23.198 1.00 84.94 98 LEU A O 1
ATOM 769 N N . ASN A 1 99 ? -26.968 1.281 23.612 1.00 78.50 99 ASN A N 1
ATOM 770 C CA . ASN A 1 99 ? -27.766 2.502 23.723 1.00 78.50 99 ASN A CA 1
ATOM 771 C C . ASN A 1 99 ? -28.402 2.904 22.386 1.00 78.50 99 ASN A C 1
ATOM 773 O O . ASN A 1 99 ? -29.567 3.304 22.363 1.00 78.50 99 ASN A O 1
ATOM 777 N N . SER A 1 100 ? -27.681 2.748 21.270 1.00 80.81 100 SER A N 1
ATOM 778 C CA . SER A 1 100 ? -28.219 3.050 19.939 1.00 80.81 100 SER A CA 1
ATOM 779 C C . SER A 1 100 ? -29.343 2.099 19.521 1.00 80.81 100 SER A C 1
ATOM 781 O O . SER A 1 100 ? -30.276 2.540 18.854 1.00 80.81 100 SER A O 1
ATOM 783 N N . VAL A 1 101 ? -29.262 0.811 19.872 1.00 79.25 101 VAL A N 1
ATOM 784 C CA . VAL A 1 101 ? -30.279 -0.194 19.508 1.00 79.25 101 VAL A CA 1
ATOM 785 C C . VAL A 1 101 ? -31.452 -0.191 20.486 1.00 79.25 101 VAL A C 1
ATOM 787 O O . VAL A 1 101 ? -32.597 -0.365 20.075 1.00 79.25 101 VAL A O 1
ATOM 790 N N . SER A 1 102 ? -31.191 0.030 21.775 1.00 74.44 102 SER A N 1
ATOM 791 C CA . SER A 1 102 ? -32.234 -0.034 22.808 1.00 74.44 102 SER A CA 1
ATOM 792 C C . SER A 1 102 ? -33.090 1.231 22.873 1.00 74.44 102 SER A C 1
ATOM 794 O O . SER A 1 102 ? -34.072 1.252 23.609 1.00 74.44 102 SER A O 1
ATOM 796 N N . GLY A 1 103 ? -32.724 2.301 22.153 1.00 60.88 103 GLY A N 1
ATOM 797 C CA . GLY A 1 103 ? -33.431 3.586 22.209 1.00 60.88 103 GLY A CA 1
ATOM 798 C C . GLY A 1 103 ? -33.470 4.200 23.614 1.00 60.88 103 GLY A C 1
ATOM 799 O O . GLY A 1 103 ? -34.212 5.148 23.862 1.00 60.88 103 GLY A O 1
ATOM 800 N N . VAL A 1 104 ? -32.678 3.663 24.547 1.00 60.56 104 VAL A N 1
ATOM 801 C CA . VAL A 1 104 ? -32.550 4.174 25.903 1.00 60.56 104 VAL A CA 1
ATOM 802 C C . VAL A 1 104 ? -31.589 5.347 25.821 1.00 60.56 104 VAL A C 1
ATOM 804 O O . VAL A 1 104 ? -30.378 5.227 25.986 1.00 60.56 104 VAL A O 1
ATOM 807 N N . SER A 1 105 ? -32.151 6.517 25.540 1.00 54.66 105 SER A N 1
ATOM 808 C CA . SER A 1 105 ? -31.539 7.774 25.936 1.00 54.66 105 SER A CA 1
ATOM 809 C C . SER A 1 105 ? -31.547 7.813 27.464 1.00 54.66 105 SER A C 1
ATOM 811 O O . SER A 1 105 ? -32.458 8.373 28.069 1.00 54.66 105 SER A O 1
ATOM 813 N N . THR A 1 106 ? -30.566 7.186 28.120 1.00 53.44 106 THR A N 1
ATOM 814 C CA . THR A 1 106 ? -30.259 7.548 29.505 1.00 53.44 106 THR A CA 1
ATOM 815 C C . THR A 1 106 ? -29.831 9.003 29.475 1.00 53.44 106 THR A C 1
ATOM 817 O O . THR A 1 106 ? -28.706 9.335 29.105 1.00 53.44 106 THR A O 1
ATOM 820 N N . THR A 1 107 ? -30.771 9.867 29.833 1.00 49.97 107 THR A N 1
ATOM 821 C CA . THR A 1 107 ? -30.579 11.255 30.228 1.00 49.97 107 THR A CA 1
ATOM 822 C C . THR A 1 107 ? -29.642 11.291 31.436 1.00 49.97 107 THR A C 1
ATOM 824 O O . THR A 1 107 ? -30.069 11.413 32.578 1.00 49.97 107 THR A O 1
ATOM 827 N N . ALA A 1 108 ? -28.351 11.119 31.185 1.00 52.66 10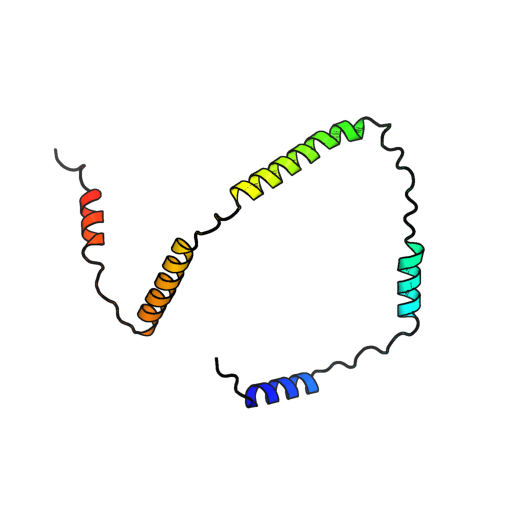8 ALA A N 1
ATOM 828 C CA . ALA A 1 108 ? -27.261 11.430 32.100 1.00 52.66 108 ALA A CA 1
ATOM 829 C C . ALA A 1 108 ? -26.327 12.420 31.391 1.00 52.66 108 ALA A C 1
ATOM 831 O O . ALA A 1 108 ? -25.115 12.250 31.306 1.00 52.66 108 ALA A O 1
ATOM 832 N N . THR A 1 109 ? -26.931 13.450 30.804 1.00 49.59 109 THR A N 1
ATOM 833 C CA . THR A 1 109 ? -26.251 14.601 30.210 1.00 49.59 109 THR A CA 1
ATOM 834 C C . THR A 1 109 ? -26.948 15.848 30.724 1.00 49.59 109 THR A C 1
ATOM 836 O O . THR A 1 109 ? -27.553 16.590 29.968 1.00 49.59 109 THR A O 1
ATOM 839 N N . ASP A 1 110 ? -26.932 16.027 32.043 1.00 49.84 110 ASP A N 1
ATOM 840 C CA . ASP A 1 110 ? -27.373 17.286 32.659 1.00 49.84 110 ASP A CA 1
ATOM 841 C C . ASP A 1 110 ? -26.349 17.835 33.666 1.00 49.84 110 ASP A C 1
ATOM 843 O O . ASP A 1 110 ? -26.386 19.004 34.029 1.00 49.84 110 ASP A O 1
ATOM 847 N N . THR A 1 111 ? -25.353 17.036 34.069 1.00 51.59 111 THR A N 1
ATOM 848 C CA . THR A 1 111 ? -24.317 17.481 35.017 1.00 51.59 111 THR A CA 1
ATOM 849 C C . THR A 1 111 ? -23.066 18.016 34.313 1.00 51.59 111 THR A C 1
ATOM 851 O O . THR A 1 111 ? -22.539 19.050 34.707 1.00 51.59 111 THR A O 1
ATOM 854 N N . SER A 1 112 ? -22.623 17.393 33.216 1.00 57.19 112 SER A N 1
ATOM 855 C CA . SER A 1 112 ? -21.421 17.830 32.484 1.00 57.19 112 SER A CA 1
ATOM 856 C C . SER A 1 112 ? -21.646 19.073 31.615 1.00 57.19 112 SER A C 1
ATOM 858 O O . SER A 1 112 ? -20.715 19.842 31.390 1.00 57.19 112 SER A O 1
ATOM 860 N N . ALA A 1 113 ? -22.880 19.312 31.156 1.00 55.88 113 ALA A N 1
ATOM 861 C CA . ALA A 1 113 ? -23.228 20.518 30.402 1.00 55.88 113 ALA A CA 1
ATOM 862 C C . ALA A 1 113 ? -23.271 21.771 31.298 1.00 55.88 113 ALA A C 1
ATOM 864 O O . ALA A 1 113 ? -22.866 22.847 30.861 1.00 55.88 113 ALA A O 1
ATOM 865 N N . GLN A 1 114 ? -23.698 21.628 32.560 1.00 56.38 114 GLN A N 1
ATOM 866 C CA . GLN A 1 114 ? -23.698 22.727 33.533 1.00 56.38 114 GLN A CA 1
ATOM 867 C C . GLN A 1 114 ? -22.285 23.077 34.020 1.00 56.38 114 GLN A C 1
ATOM 869 O O . GLN A 1 114 ? -21.987 24.252 34.215 1.00 56.38 114 GLN A O 1
ATOM 874 N N . GLU A 1 115 ? -21.388 22.095 34.141 1.00 58.69 115 GLU A N 1
ATOM 875 C CA . GLU A 1 115 ? -19.984 22.340 34.502 1.00 58.69 115 GLU A CA 1
ATOM 876 C C . GLU A 1 115 ? -19.216 23.069 33.384 1.00 58.69 115 GLU A C 1
ATOM 878 O O . GLU A 1 115 ? -18.435 23.981 33.653 1.00 58.69 115 GLU A O 1
ATOM 883 N N . PHE A 1 116 ? -19.499 22.747 32.116 1.00 57.59 116 PHE A N 1
ATOM 884 C CA . PHE A 1 116 ? -18.886 23.428 30.970 1.00 57.59 116 PHE A CA 1
ATOM 885 C C . PHE A 1 116 ? -19.393 24.871 30.797 1.00 57.59 116 PHE A C 1
ATOM 887 O O . PHE A 1 116 ? -18.619 25.752 30.424 1.00 57.59 116 PHE A O 1
ATOM 894 N N . LEU A 1 117 ? -20.671 25.134 31.105 1.00 55.06 117 LEU A N 1
ATOM 895 C CA . LEU A 1 117 ? -21.243 26.488 31.104 1.00 55.06 117 LEU A CA 1
ATOM 896 C C . LEU A 1 117 ? -20.727 27.346 32.269 1.00 55.06 117 LEU A C 1
ATOM 898 O O . LEU A 1 117 ? -20.516 28.540 32.083 1.00 55.06 117 LEU A O 1
ATOM 902 N N . ALA A 1 118 ? -20.454 26.747 33.433 1.00 61.59 118 ALA A N 1
ATOM 903 C CA . ALA A 1 118 ? -19.888 27.452 34.585 1.00 61.59 118 ALA A CA 1
ATOM 904 C C . ALA A 1 118 ? -18.411 27.856 34.395 1.00 61.59 118 ALA A C 1
ATOM 906 O O . ALA A 1 118 ? -17.949 28.797 35.036 1.00 61.59 118 ALA A O 1
ATOM 907 N N . LEU A 1 119 ? -17.664 27.174 33.516 1.00 54.38 119 LEU A N 1
ATOM 908 C CA . LEU A 1 119 ? -16.252 27.482 33.253 1.00 54.38 119 LEU A CA 1
ATOM 909 C C . LEU A 1 119 ? -16.048 28.583 32.190 1.00 54.38 119 LEU A C 1
ATOM 911 O O . LEU A 1 119 ? -14.961 29.150 32.097 1.00 54.38 119 LEU A O 1
ATOM 915 N N . VAL A 1 120 ? -17.070 28.875 31.375 1.00 62.50 120 VAL A N 1
ATOM 916 C CA . VAL A 1 120 ? -16.992 29.817 30.237 1.00 62.50 120 VAL A CA 1
ATOM 917 C C . VAL A 1 120 ? -17.299 31.269 30.629 1.00 62.50 120 VAL A C 1
ATOM 919 O O . VAL A 1 120 ? -16.962 32.181 29.876 1.00 62.50 120 VAL A O 1
ATOM 922 N N . GLU A 1 121 ? -17.853 31.522 31.815 1.00 62.09 121 GLU A N 1
ATOM 923 C CA . GLU A 1 121 ? -18.155 32.880 32.279 1.00 62.09 121 GLU A CA 1
ATOM 924 C C . GLU A 1 121 ? -17.265 33.269 33.468 1.00 62.09 121 GLU A C 1
ATOM 926 O O . GLU A 1 121 ? -17.525 32.887 34.609 1.00 62.09 121 GLU A O 1
ATOM 931 N N . PRO A 1 122 ? -16.176 34.017 33.207 1.00 55.56 122 PRO A N 1
ATOM 932 C CA . PRO A 1 122 ? -16.064 35.295 33.903 1.00 55.56 122 PRO A CA 1
ATOM 933 C C . PRO A 1 122 ? -15.319 36.346 33.068 1.00 55.56 122 PRO A C 1
ATOM 935 O O . PRO A 1 122 ? -14.116 36.511 33.230 1.00 55.56 122 PRO A O 1
ATOM 938 N N . LEU A 1 123 ? -16.015 37.101 32.214 1.00 51.06 123 LEU A N 1
ATOM 939 C CA . LEU A 1 123 ? -15.578 38.441 31.778 1.00 51.06 123 LEU A CA 1
ATOM 940 C C . LEU A 1 123 ? -16.794 39.285 31.359 1.00 51.06 123 LEU A C 1
ATOM 942 O O . LEU A 1 123 ? -16.894 39.749 30.226 1.00 51.06 123 LEU A O 1
ATOM 946 N N . ALA A 1 124 ? -17.740 39.481 32.272 1.00 55.56 124 ALA A N 1
ATOM 947 C CA . ALA A 1 124 ? -18.750 40.524 32.119 1.00 55.56 124 ALA A CA 1
ATOM 948 C C . ALA A 1 124 ? -19.244 40.985 33.492 1.00 55.56 124 ALA A C 1
ATOM 950 O O . ALA A 1 124 ? -20.310 40.581 33.937 1.00 55.56 124 ALA A O 1
ATOM 951 N N . SER A 1 125 ? -18.461 41.822 34.173 1.00 49.78 125 SER A N 1
ATOM 952 C CA . SER A 1 125 ? -18.976 42.787 35.154 1.00 49.78 125 SER A CA 1
ATOM 953 C C . SER A 1 125 ? -17.933 43.878 35.412 1.00 49.78 125 SER A C 1
ATOM 955 O O . SER A 1 125 ? -16.872 43.585 35.953 1.00 49.78 125 SER A O 1
ATOM 957 N N . GLU A 1 126 ? -18.303 45.075 34.938 1.00 43.03 126 GLU A N 1
ATOM 958 C CA . GLU A 1 126 ? -17.997 46.457 35.374 1.00 43.03 126 GLU A CA 1
ATOM 959 C C . GLU A 1 126 ? -16.556 46.921 35.647 1.00 43.03 126 GLU A C 1
ATOM 961 O O . GLU A 1 126 ? -15.900 46.453 36.603 1.00 43.03 126 GLU A O 1
#

Radius of gyration: 32.76 Å; chains: 1; bounding box: 67×72×60 Å